Protein AF-A0AB38YVZ1-F1 (afdb_monomer)

Sequence (69 aa):
MTKNISETQAGEFILDSFKDLNCKIKLEDYKNVMKIKIDGYDIFSITRKEFSTLEKLEKTIARIRKSLN

Structure (mmCIF, N/CA/C/O backbone):
data_AF-A0AB38YVZ1-F1
#
_entry.id   AF-A0AB38YVZ1-F1
#
loop_
_atom_site.group_PDB
_atom_site.id
_atom_site.type_symbol
_atom_site.label_atom_id
_atom_site.label_alt_id
_atom_site.label_comp_id
_atom_site.label_asym_id
_atom_site.label_entity_id
_atom_site.label_seq_id
_atom_site.pdbx_PDB_ins_code
_atom_site.Cartn_x
_atom_site.Cartn_y
_atom_site.Cartn_z
_atom_site.occupancy
_atom_site.B_iso_or_equiv
_atom_site.auth_seq_id
_atom_site.auth_comp_id
_atom_site.auth_asym_id
_atom_site.auth_atom_id
_atom_site.pdbx_PDB_model_num
ATOM 1 N N . MET A 1 1 ? 17.117 11.214 -11.899 1.00 42.00 1 MET A N 1
ATOM 2 C CA . MET A 1 1 ? 17.159 9.735 -11.930 1.00 42.00 1 MET A CA 1
ATOM 3 C C . MET A 1 1 ? 15.936 9.213 -11.202 1.00 42.00 1 MET A C 1
ATOM 5 O O . MET A 1 1 ? 15.872 9.332 -9.986 1.00 42.00 1 MET A O 1
ATOM 9 N N . THR A 1 2 ? 14.943 8.700 -11.920 1.00 53.69 2 THR A N 1
ATOM 10 C CA . THR A 1 2 ? 13.771 8.074 -11.300 1.00 53.69 2 THR A CA 1
ATOM 11 C C . THR A 1 2 ? 14.198 6.698 -10.803 1.00 53.69 2 THR A C 1
ATOM 13 O O . THR A 1 2 ? 14.390 5.780 -11.596 1.00 53.69 2 THR A O 1
ATOM 16 N N . LYS A 1 3 ? 14.456 6.571 -9.497 1.00 63.50 3 LYS A N 1
ATOM 17 C CA . LYS A 1 3 ? 14.723 5.268 -8.884 1.00 63.50 3 LYS A CA 1
ATOM 18 C C . LYS A 1 3 ? 13.419 4.476 -8.913 1.00 63.50 3 LYS A C 1
ATOM 20 O O . LYS A 1 3 ? 12.453 4.849 -8.246 1.00 63.50 3 LYS A O 1
ATOM 25 N N . ASN A 1 4 ? 13.390 3.431 -9.733 1.00 78.38 4 ASN A N 1
ATOM 26 C CA . ASN A 1 4 ? 12.312 2.457 -9.680 1.00 78.38 4 ASN A CA 1
ATOM 27 C C . ASN A 1 4 ? 12.391 1.735 -8.333 1.00 78.38 4 ASN A C 1
ATOM 29 O O . ASN A 1 4 ? 13.488 1.385 -7.894 1.00 78.38 4 ASN A O 1
ATOM 33 N N . ILE A 1 5 ? 11.247 1.541 -7.690 1.00 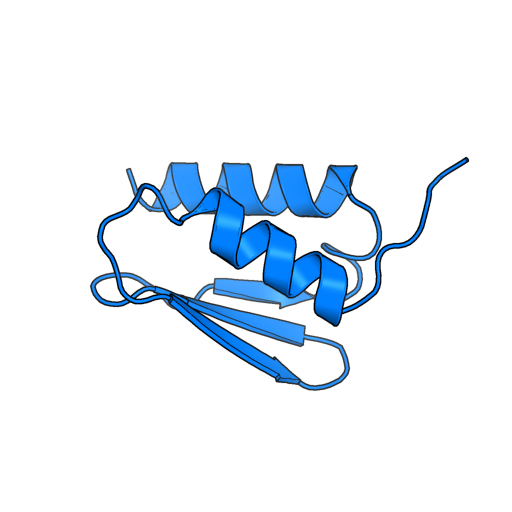81.62 5 ILE A N 1
ATOM 34 C CA . ILE A 1 5 ? 11.151 0.811 -6.422 1.00 81.62 5 ILE A CA 1
ATOM 35 C C . ILE A 1 5 ? 10.638 -0.605 -6.691 1.00 81.62 5 ILE A C 1
ATOM 37 O O . ILE A 1 5 ? 9.864 -0.824 -7.627 1.00 81.62 5 ILE A O 1
ATOM 41 N N . SER A 1 6 ? 11.108 -1.580 -5.915 1.00 82.50 6 SER A N 1
ATOM 42 C CA . SER A 1 6 ? 10.604 -2.954 -6.002 1.00 82.50 6 SER A CA 1
ATOM 43 C C . SER A 1 6 ? 9.224 -3.084 -5.348 1.00 82.50 6 SER A C 1
ATOM 45 O O . SER A 1 6 ? 8.824 -2.239 -4.550 1.00 82.50 6 SER A O 1
ATOM 47 N N . GLU A 1 7 ? 8.502 -4.163 -5.659 1.00 81.00 7 GLU A N 1
ATOM 48 C CA . GLU A 1 7 ? 7.216 -4.487 -5.017 1.00 81.00 7 GLU A CA 1
ATOM 49 C C . GLU A 1 7 ? 7.365 -4.592 -3.495 1.00 81.00 7 GLU A C 1
ATOM 51 O O . GLU A 1 7 ? 6.569 -4.023 -2.755 1.00 81.00 7 GLU A O 1
ATOM 56 N N . THR A 1 8 ? 8.442 -5.217 -3.017 1.00 84.19 8 THR A N 1
ATOM 57 C CA . THR A 1 8 ? 8.751 -5.301 -1.584 1.00 84.19 8 THR A CA 1
ATOM 58 C C . THR A 1 8 ? 8.953 -3.921 -0.961 1.00 84.19 8 THR A C 1
ATOM 60 O O . THR A 1 8 ? 8.309 -3.619 0.037 1.00 84.19 8 THR A O 1
ATOM 63 N N . GLN A 1 9 ? 9.764 -3.055 -1.583 1.00 86.56 9 GLN A N 1
ATOM 64 C CA . GLN A 1 9 ? 9.994 -1.694 -1.084 1.00 86.56 9 GLN A CA 1
ATOM 65 C C . GLN A 1 9 ? 8.710 -0.862 -1.078 1.00 86.56 9 GLN A C 1
ATOM 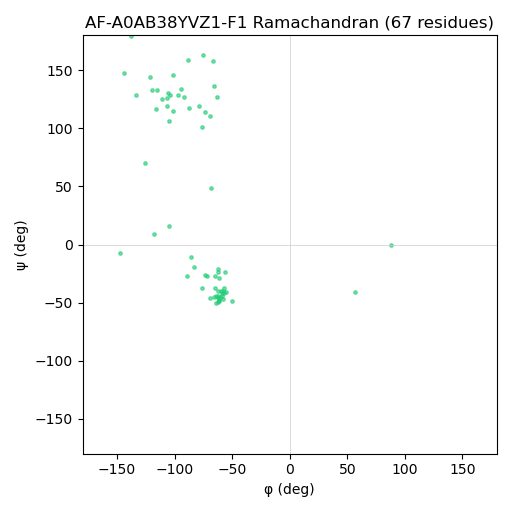67 O O . GLN A 1 9 ? 8.470 -0.100 -0.145 1.00 86.56 9 GLN A O 1
ATOM 72 N N . ALA A 1 10 ? 7.878 -1.007 -2.113 1.00 86.19 10 ALA A N 1
ATOM 73 C CA . ALA A 1 10 ? 6.579 -0.354 -2.166 1.00 86.19 10 ALA A CA 1
ATOM 74 C C . ALA A 1 10 ? 5.676 -0.834 -1.023 1.00 86.19 10 ALA A C 1
ATOM 76 O O . ALA A 1 10 ? 5.062 -0.013 -0.347 1.00 86.19 10 ALA A O 1
ATOM 77 N N . GLY A 1 11 ? 5.644 -2.144 -0.765 1.00 87.19 11 GLY A N 1
ATOM 78 C CA . GLY A 1 11 ? 4.880 -2.723 0.332 1.00 87.19 11 GLY A CA 1
ATOM 79 C C . GLY A 1 11 ? 5.341 -2.243 1.709 1.00 87.19 11 GLY A C 1
ATOM 80 O O . GLY A 1 11 ? 4.519 -1.817 2.517 1.00 87.19 11 GLY A O 1
ATOM 81 N N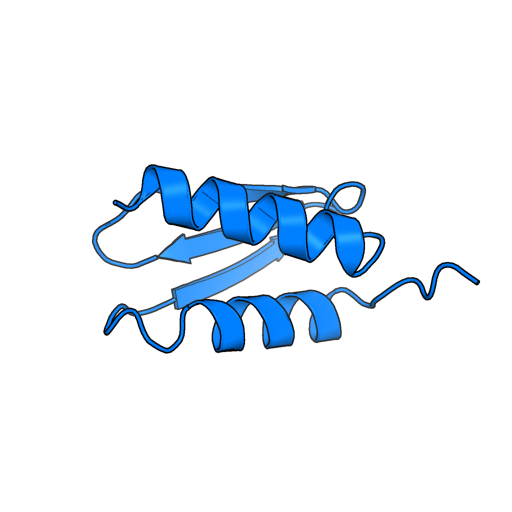 . GLU A 1 12 ? 6.649 -2.233 1.966 1.00 88.94 12 GLU A N 1
ATOM 82 C CA . GLU A 1 12 ? 7.214 -1.702 3.214 1.00 88.94 12 GLU A CA 1
ATOM 83 C C . GLU A 1 12 ? 6.846 -0.227 3.417 1.00 88.94 12 GLU A C 1
ATOM 85 O O . GLU A 1 12 ? 6.397 0.156 4.496 1.00 88.94 12 GLU A O 1
ATOM 90 N N . PHE A 1 13 ? 6.950 0.586 2.363 1.00 88.81 13 PHE A N 1
ATOM 91 C CA . PHE A 1 13 ? 6.609 2.007 2.415 1.00 88.81 13 PHE A CA 1
ATOM 92 C C . PHE A 1 13 ? 5.114 2.246 2.677 1.00 88.81 13 PHE A C 1
ATOM 94 O O . PHE A 1 13 ? 4.751 3.161 3.416 1.00 88.81 13 PHE A O 1
ATOM 101 N N . ILE A 1 14 ? 4.236 1.416 2.105 1.00 87.19 14 ILE A N 1
ATOM 102 C CA . ILE A 1 14 ? 2.794 1.463 2.375 1.00 87.19 14 ILE A CA 1
ATOM 103 C C . ILE A 1 14 ? 2.521 1.119 3.841 1.00 87.19 14 ILE A C 1
ATOM 105 O O . ILE A 1 14 ? 1.816 1.867 4.512 1.00 87.19 14 ILE A O 1
ATOM 109 N N . LEU A 1 15 ? 3.078 0.016 4.349 1.00 87.38 15 LEU A N 1
ATOM 110 C CA . LEU A 1 15 ? 2.877 -0.395 5.741 1.00 87.38 15 LEU A CA 1
ATOM 111 C C . LEU A 1 15 ? 3.342 0.682 6.723 1.00 87.38 15 LEU A C 1
ATOM 113 O O . LEU A 1 15 ? 2.640 0.953 7.693 1.00 87.38 15 LEU A O 1
ATOM 117 N N . ASP A 1 16 ? 4.483 1.315 6.453 1.00 88.69 16 ASP A N 1
ATOM 118 C CA . ASP A 1 16 ? 4.999 2.414 7.269 1.00 88.69 16 ASP A CA 1
ATOM 119 C C . ASP A 1 16 ? 4.090 3.654 7.205 1.00 88.69 16 ASP A C 1
ATOM 121 O O . ASP A 1 16 ? 3.700 4.195 8.239 1.00 88.69 16 ASP A O 1
ATOM 125 N N . SER A 1 17 ? 3.643 4.031 6.001 1.00 86.25 17 SER A N 1
ATOM 126 C CA . SER A 1 17 ? 2.810 5.222 5.762 1.00 86.25 17 SER A CA 1
ATOM 127 C C . SER A 1 17 ? 1.443 5.203 6.441 1.00 86.25 17 SER A C 1
ATOM 129 O O . SER A 1 17 ? 0.820 6.255 6.580 1.00 86.25 17 SER A O 1
ATOM 131 N N . PHE A 1 18 ? 0.949 4.022 6.794 1.00 83.88 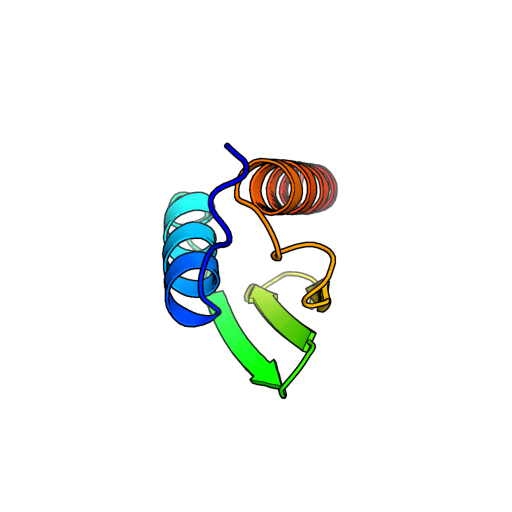18 PHE A N 1
ATOM 132 C CA . PHE A 1 18 ? -0.343 3.845 7.444 1.00 83.88 18 PHE A CA 1
ATOM 133 C C . PHE A 1 18 ? -0.216 3.226 8.843 1.00 83.88 18 PHE A C 1
ATOM 135 O O . PHE A 1 18 ? -1.226 2.890 9.453 1.00 83.88 18 PHE A O 1
ATOM 142 N N . LYS A 1 19 ? 1.003 3.087 9.377 1.00 83.94 19 LYS A N 1
ATOM 143 C CA . LYS A 1 19 ? 1.257 2.555 10.725 1.00 83.94 19 LYS A CA 1
ATOM 144 C C . LYS A 1 19 ? 0.648 3.423 11.833 1.00 83.94 19 LYS A C 1
ATOM 146 O O . LYS A 1 19 ? 0.411 2.929 12.932 1.00 83.94 19 LYS A O 1
ATOM 151 N N . ASP A 1 20 ? 0.422 4.709 11.558 1.00 82.25 20 ASP A N 1
ATOM 152 C CA . ASP A 1 20 ? -0.242 5.642 12.476 1.00 82.25 20 ASP A CA 1
ATOM 153 C C . ASP A 1 20 ? -1.755 5.415 12.581 1.00 82.25 20 ASP A C 1
ATOM 155 O O . ASP A 1 20 ? -2.352 5.693 13.623 1.00 82.25 20 ASP A O 1
ATOM 159 N N . LEU A 1 21 ? -2.370 4.857 11.535 1.00 73.44 21 LEU A N 1
ATOM 160 C CA . LEU A 1 21 ? -3.731 4.362 11.620 1.00 73.44 21 LEU A CA 1
ATOM 161 C C . LEU A 1 21 ? -3.634 3.072 12.427 1.00 73.44 21 LEU A C 1
ATOM 163 O O . LEU A 1 21 ? -3.001 2.119 11.984 1.00 73.44 21 LEU A O 1
ATOM 167 N N . ASN A 1 22 ? -4.217 3.033 13.624 1.00 74.44 22 ASN A N 1
ATOM 168 C CA . ASN A 1 22 ? -4.246 1.857 14.503 1.00 74.44 22 ASN A CA 1
ATOM 169 C C . ASN A 1 22 ? 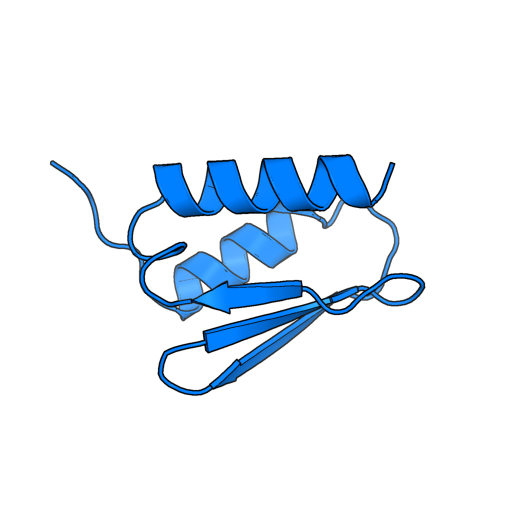-5.134 0.726 13.920 1.00 74.44 22 ASN A C 1
ATOM 171 O O . ASN A 1 22 ? -6.027 0.193 14.577 1.00 74.44 22 ASN A O 1
ATOM 175 N N . CYS A 1 23 ? -4.922 0.405 12.647 1.00 74.44 23 CYS A N 1
ATOM 176 C CA . CYS A 1 23 ? -5.705 -0.446 11.776 1.00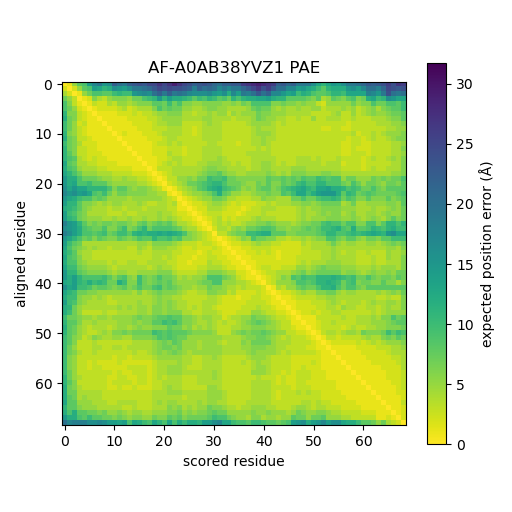 74.44 23 CYS A CA 1
ATOM 177 C C . CYS A 1 23 ? -4.808 -1.577 11.280 1.00 74.44 23 CYS A C 1
ATOM 179 O O . CYS A 1 23 ? -3.616 -1.400 11.026 1.00 74.44 23 CYS A O 1
ATOM 181 N N . LYS A 1 24 ? -5.377 -2.772 11.116 1.00 82.06 24 LYS A N 1
ATOM 182 C CA . LYS A 1 24 ? -4.622 -3.899 10.562 1.00 82.06 24 LYS A CA 1
ATOM 183 C C . LYS A 1 24 ? -4.545 -3.757 9.051 1.00 82.06 24 LYS A C 1
ATOM 185 O O . LYS A 1 24 ? -5.566 -3.795 8.373 1.00 82.06 24 LYS A O 1
ATOM 190 N N . ILE A 1 25 ? -3.334 -3.643 8.523 1.00 85.06 25 ILE A N 1
ATOM 191 C CA . ILE A 1 25 ? -3.106 -3.516 7.085 1.00 85.06 25 ILE A CA 1
ATOM 192 C C . ILE A 1 25 ? -2.557 -4.826 6.562 1.00 85.06 25 ILE A C 1
ATOM 194 O O . ILE A 1 25 ? -1.622 -5.398 7.121 1.00 85.06 25 ILE A O 1
ATOM 198 N N . LYS A 1 26 ? -3.161 -5.310 5.485 1.00 86.81 26 LYS A N 1
ATOM 199 C CA . LYS A 1 26 ? -2.695 -6.467 4.735 1.00 86.81 26 LYS A CA 1
ATOM 200 C C . LYS A 1 26 ? -2.385 -6.038 3.316 1.00 86.81 26 LYS A C 1
ATOM 202 O O . LYS A 1 26 ? -3.191 -5.369 2.674 1.00 86.81 26 LYS A O 1
ATOM 207 N N . LEU A 1 27 ? -1.222 -6.457 2.842 1.00 86.81 27 LEU A N 1
ATOM 208 C CA . LEU A 1 27 ? -0.825 -6.309 1.455 1.00 86.81 27 LEU A CA 1
ATOM 209 C C . LEU A 1 27 ? -0.952 -7.657 0.765 1.00 86.81 27 LEU A C 1
ATOM 211 O O . LEU A 1 27 ? -0.426 -8.657 1.252 1.00 86.81 27 LEU A O 1
ATOM 215 N N . GLU A 1 28 ? -1.646 -7.676 -0.362 1.00 86.56 28 GLU A N 1
ATOM 216 C CA . GLU A 1 28 ? -1.684 -8.828 -1.252 1.00 86.56 28 GLU A CA 1
ATOM 217 C C . GLU A 1 28 ? -1.055 -8.435 -2.586 1.00 86.56 28 GLU A C 1
ATOM 219 O O . GLU A 1 28 ? -1.559 -7.549 -3.280 1.00 86.56 28 GLU A O 1
ATOM 224 N N . ASP A 1 29 ? 0.050 -9.084 -2.940 1.00 79.12 29 ASP A N 1
ATOM 225 C CA . ASP A 1 29 ? 0.736 -8.853 -4.208 1.00 79.12 29 ASP A CA 1
ATOM 226 C C . ASP A 1 29 ? 0.228 -9.815 -5.293 1.00 79.12 29 ASP A C 1
ATOM 228 O O . ASP A 1 29 ? 0.209 -11.034 -5.116 1.00 79.12 29 ASP A O 1
ATOM 232 N N . TYR A 1 30 ? -0.192 -9.258 -6.427 1.00 78.19 30 TYR A N 1
ATOM 233 C CA . TYR A 1 30 ? -0.694 -9.983 -7.589 1.00 78.19 30 TYR A CA 1
ATOM 234 C C . TYR A 1 30 ? 0.072 -9.581 -8.855 1.00 78.19 30 TYR A C 1
ATOM 236 O O . TYR A 1 30 ? -0.532 -8.945 -9.714 1.00 78.19 30 TYR A O 1
ATOM 244 N N . LYS A 1 31 ? 1.353 -9.960 -9.020 1.00 75.69 31 LYS A N 1
ATOM 245 C CA . LYS A 1 31 ? 2.227 -9.813 -10.230 1.00 75.69 31 LYS A CA 1
ATOM 246 C C . LYS A 1 31 ? 2.435 -8.395 -10.812 1.00 75.69 31 LYS A C 1
ATOM 248 O O . LYS A 1 31 ? 3.501 -8.095 -11.332 1.00 75.69 31 LYS A O 1
ATOM 253 N N . ASN A 1 32 ? 1.385 -7.584 -10.869 1.00 81.38 32 ASN A N 1
ATOM 254 C CA . ASN A 1 32 ? 1.242 -6.267 -11.476 1.00 81.38 32 ASN A CA 1
ATOM 255 C C . ASN A 1 32 ? 0.262 -5.371 -10.696 1.00 81.38 32 ASN A C 1
ATOM 257 O O . ASN A 1 32 ? 0.101 -4.201 -11.049 1.00 81.38 32 ASN A O 1
ATOM 261 N N . VAL A 1 33 ? -0.432 -5.908 -9.691 1.00 85.00 33 VAL A N 1
ATOM 262 C CA . VAL A 1 33 ? -1.378 -5.181 -8.843 1.00 85.00 33 VAL A CA 1
ATOM 263 C C . VAL A 1 33 ? -1.082 -5.537 -7.399 1.00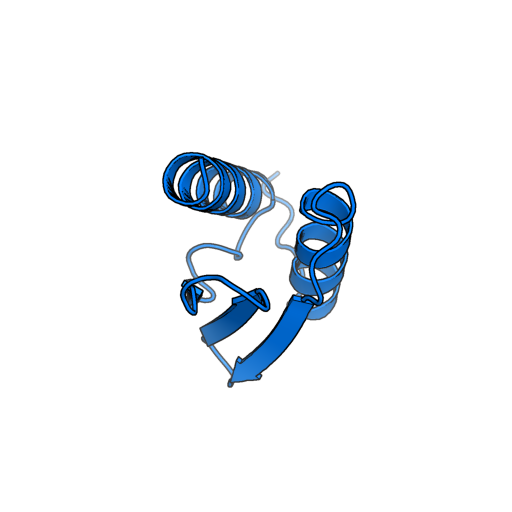 85.00 33 VAL A C 1
ATOM 265 O O . VAL A 1 33 ? -1.041 -6.711 -7.059 1.00 85.00 33 VAL A O 1
ATOM 268 N N . MET A 1 34 ? -0.922 -4.536 -6.548 1.00 87.25 34 MET A N 1
ATOM 269 C CA . MET A 1 34 ? -0.836 -4.719 -5.108 1.00 87.25 34 MET A CA 1
ATOM 270 C C . MET A 1 34 ? -2.147 -4.235 -4.494 1.00 87.25 34 MET A C 1
ATOM 272 O O . MET A 1 34 ? -2.599 -3.121 -4.760 1.00 87.25 34 MET A O 1
ATOM 276 N N . LYS A 1 35 ? -2.801 -5.089 -3.712 1.00 89.62 35 LYS A N 1
ATOM 277 C CA . LYS A 1 35 ? -4.004 -4.727 -2.965 1.00 89.62 35 LYS A CA 1
ATOM 278 C C . LYS A 1 35 ? -3.620 -4.371 -1.542 1.00 89.62 35 LYS A C 1
ATOM 280 O O . LYS A 1 35 ? -2.947 -5.139 -0.864 1.00 89.62 35 LYS A O 1
ATOM 285 N N . ILE A 1 36 ? -4.084 -3.216 -1.103 1.00 88.88 36 ILE A N 1
ATOM 286 C CA . ILE A 1 36 ? -3.939 -2.684 0.240 1.00 88.88 36 ILE A CA 1
ATOM 287 C C . ILE A 1 36 ? -5.295 -2.843 0.913 1.00 88.88 36 ILE A C 1
ATOM 289 O O . ILE A 1 36 ? -6.255 -2.140 0.595 1.00 88.88 36 ILE A O 1
ATOM 293 N N . LYS A 1 37 ? -5.387 -3.803 1.825 1.00 88.62 37 LYS A N 1
ATOM 294 C CA . LYS A 1 37 ? -6.582 -4.051 2.623 1.00 88.62 37 LYS A CA 1
ATOM 295 C C . LYS A 1 37 ? -6.370 -3.463 4.008 1.00 88.62 37 LYS A C 1
ATOM 297 O O . LYS A 1 37 ? -5.502 -3.931 4.741 1.00 88.62 37 LYS A O 1
ATOM 302 N N . ILE A 1 38 ? -7.159 -2.454 4.352 1.00 85.25 38 ILE A N 1
ATOM 303 C CA . ILE A 1 38 ? -7.106 -1.782 5.650 1.00 85.25 38 ILE A CA 1
ATOM 304 C C . ILE A 1 38 ? -8.340 -2.227 6.439 1.00 85.25 38 ILE A C 1
ATOM 306 O O . ILE A 1 38 ? -9.469 -2.054 5.991 1.00 85.25 38 ILE A O 1
ATOM 310 N N . ASP A 1 39 ? -8.131 -2.868 7.584 1.00 82.12 39 ASP A N 1
ATOM 311 C CA . ASP A 1 39 ? -9.210 -3.374 8.435 1.00 82.12 39 ASP A CA 1
ATOM 312 C C . ASP A 1 39 ? -10.076 -2.215 8.952 1.00 82.12 39 ASP A C 1
ATOM 314 O O . ASP A 1 39 ? -9.552 -1.237 9.487 1.00 82.12 39 ASP A O 1
ATOM 318 N N . GLY A 1 40 ? -11.393 -2.315 8.746 1.00 77.50 40 GLY A N 1
ATOM 319 C CA . GLY A 1 40 ? -12.345 -1.230 9.009 1.00 77.50 40 GLY A CA 1
ATOM 320 C C . GLY A 1 40 ? -12.564 -0.256 7.842 1.00 77.50 40 GLY A C 1
ATOM 321 O O . GLY A 1 40 ? -13.379 0.649 7.981 1.00 77.50 40 GLY A O 1
ATOM 322 N N . TYR A 1 41 ? -11.893 -0.452 6.702 1.00 80.69 41 TYR A N 1
ATOM 323 C CA . TYR A 1 41 ? -11.991 0.410 5.520 1.00 80.69 41 TYR A CA 1
ATOM 324 C C . TYR A 1 41 ? -12.051 -0.392 4.208 1.00 80.69 41 TYR A C 1
ATOM 326 O O . TYR A 1 41 ? -12.003 -1.626 4.192 1.00 80.69 41 TYR A O 1
ATOM 334 N N . ASP A 1 42 ? -12.157 0.330 3.091 1.00 80.81 42 ASP A N 1
ATOM 335 C CA . ASP A 1 42 ? -12.150 -0.223 1.740 1.00 80.81 42 ASP A CA 1
ATOM 336 C C . ASP A 1 42 ? -10.811 -0.859 1.332 1.00 80.81 42 ASP A C 1
ATOM 338 O O . ASP A 1 42 ? -9.734 -0.572 1.863 1.00 80.81 42 ASP A O 1
ATOM 342 N N . ILE A 1 43 ? -10.890 -1.748 0.338 1.00 85.31 43 ILE A N 1
ATOM 343 C CA . ILE A 1 43 ? -9.722 -2.369 -0.291 1.00 85.31 43 ILE A CA 1
ATOM 344 C C . ILE A 1 43 ? -9.248 -1.468 -1.430 1.00 85.31 43 ILE A C 1
ATOM 346 O O . ILE A 1 43 ? -9.942 -1.300 -2.432 1.00 85.31 43 ILE A O 1
ATOM 350 N N . PHE A 1 44 ? -8.024 -0.959 -1.327 1.00 86.94 44 PHE A N 1
ATOM 351 C CA . PHE A 1 44 ? -7.402 -0.159 -2.378 1.00 86.94 44 PHE A CA 1
ATOM 352 C C . PHE A 1 44 ? -6.540 -1.049 -3.263 1.00 86.94 44 PHE A C 1
ATOM 354 O O . PHE A 1 44 ? -5.768 -1.865 -2.775 1.00 86.94 44 PHE A O 1
ATOM 361 N N . SER A 1 45 ? -6.659 -0.911 -4.579 1.00 88.56 45 SER A N 1
ATOM 362 C CA . SER A 1 45 ? -5.805 -1.627 -5.530 1.00 88.56 45 SER A CA 1
ATOM 363 C C . SER A 1 45 ? -4.894 -0.629 -6.219 1.00 88.56 45 SER A C 1
ATOM 365 O O . SER A 1 45 ? -5.382 0.340 -6.794 1.00 88.56 45 SER A O 1
ATOM 367 N N . ILE A 1 46 ? -3.590 -0.875 -6.168 1.00 87.31 46 ILE A N 1
ATOM 368 C CA . ILE A 1 46 ? -2.580 -0.056 -6.832 1.00 87.31 46 ILE A CA 1
ATOM 369 C C . ILE A 1 46 ? -1.890 -0.889 -7.903 1.00 87.31 46 ILE A C 1
ATOM 371 O O . ILE A 1 46 ? -1.514 -2.040 -7.685 1.00 87.31 46 ILE A O 1
ATOM 375 N N . THR A 1 47 ? -1.739 -0.334 -9.098 1.00 88.56 47 THR A N 1
ATOM 376 C CA . THR A 1 47 ? -1.051 -1.042 -10.184 1.00 88.56 47 THR A CA 1
ATOM 377 C C . THR A 1 47 ? 0.451 -0.781 -10.155 1.00 88.56 47 THR A C 1
ATOM 379 O O . THR A 1 47 ? 0.909 0.250 -9.666 1.00 88.56 47 THR A O 1
ATOM 382 N N . ARG A 1 48 ? 1.249 -1.655 -10.775 1.00 83.25 48 ARG A N 1
ATOM 383 C CA . ARG A 1 48 ? 2.711 -1.490 -10.890 1.00 83.25 48 ARG A CA 1
ATOM 384 C C . ARG A 1 48 ? 3.130 -0.179 -11.543 1.00 83.25 48 ARG A C 1
ATOM 386 O O . ARG A 1 48 ? 4.224 0.313 -11.296 1.00 83.25 48 ARG A O 1
ATOM 393 N N . LYS A 1 49 ? 2.258 0.428 -12.350 1.00 84.44 49 LYS A N 1
ATOM 394 C CA . LYS A 1 49 ? 2.482 1.760 -12.932 1.00 84.44 49 LYS A CA 1
ATOM 395 C C . LYS A 1 49 ? 2.374 2.887 -11.904 1.00 84.44 49 LYS A C 1
ATOM 397 O O . LYS A 1 49 ? 2.989 3.933 -12.114 1.00 84.44 49 LYS A O 1
ATOM 402 N N . GLU A 1 50 ? 1.598 2.685 -10.847 1.00 82.62 50 GLU A N 1
ATOM 403 C CA . GLU A 1 50 ? 1.340 3.644 -9.769 1.00 82.62 50 GLU A CA 1
ATOM 404 C C . GLU A 1 50 ? 2.352 3.522 -8.635 1.00 82.62 50 GLU A C 1
ATOM 406 O O . GLU A 1 50 ? 2.680 4.524 -8.017 1.00 82.62 50 GLU A O 1
ATOM 411 N N . PHE A 1 51 ? 2.939 2.343 -8.426 1.00 81.44 51 PHE A N 1
ATOM 412 C CA . PHE A 1 51 ? 4.075 2.173 -7.516 1.00 81.44 51 PHE A CA 1
ATOM 413 C C . PHE A 1 51 ? 5.414 1.985 -8.241 1.00 81.44 51 PHE A C 1
ATOM 415 O O . PHE A 1 51 ? 6.394 1.580 -7.632 1.00 81.44 51 PHE A O 1
ATOM 422 N N . SER A 1 52 ? 5.504 2.314 -9.537 1.00 82.94 52 SER A N 1
ATOM 423 C CA . SER A 1 52 ? 6.754 2.157 -10.303 1.00 82.94 52 SER A CA 1
ATOM 424 C C . SER A 1 52 ? 7.902 2.996 -9.738 1.00 82.94 52 SER A C 1
ATOM 426 O O . SER A 1 52 ? 9.067 2.666 -9.920 1.00 82.9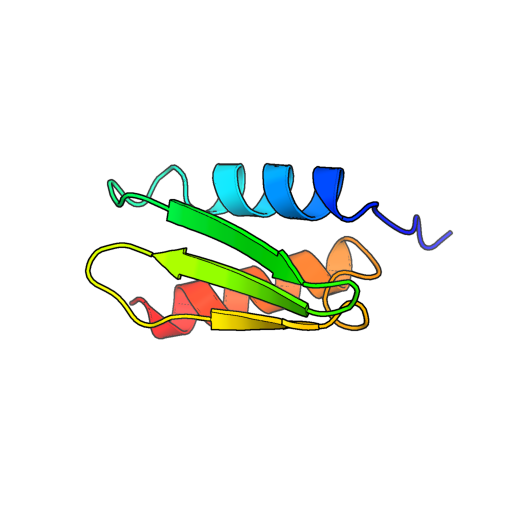4 52 SER A O 1
ATOM 428 N N . THR A 1 53 ? 7.567 4.120 -9.109 1.00 87.25 53 THR A N 1
ATOM 429 C CA . THR A 1 53 ? 8.492 5.146 -8.619 1.00 87.25 53 THR A CA 1
ATOM 430 C C . THR A 1 53 ? 7.957 5.711 -7.311 1.00 87.25 53 THR A C 1
ATOM 432 O O . THR A 1 53 ? 6.740 5.868 -7.190 1.00 87.25 53 THR A O 1
ATOM 435 N N . LEU A 1 54 ? 8.850 6.105 -6.399 1.00 85.75 54 LEU A N 1
ATOM 436 C CA . LEU A 1 54 ? 8.485 6.641 -5.080 1.00 85.75 54 LEU A CA 1
ATOM 437 C C . LEU A 1 54 ? 7.442 7.770 -5.162 1.00 85.75 54 LEU A C 1
ATOM 439 O O . LEU A 1 54 ? 6.391 7.663 -4.550 1.00 85.75 54 LEU A O 1
ATOM 443 N N . GLU A 1 55 ? 7.653 8.765 -6.029 1.00 88.06 55 GLU A N 1
ATOM 444 C CA . GLU A 1 55 ? 6.747 9.921 -6.158 1.00 88.06 55 GLU A CA 1
ATOM 445 C C . GLU A 1 55 ? 5.296 9.522 -6.493 1.00 88.06 55 GLU A C 1
ATOM 447 O O . GLU A 1 55 ? 4.332 10.124 -6.018 1.00 88.06 55 GLU A O 1
ATOM 452 N N . LYS A 1 56 ? 5.115 8.490 -7.326 1.00 88.88 56 LYS A N 1
ATOM 453 C CA . LYS A 1 56 ? 3.775 8.008 -7.682 1.00 88.88 56 LYS A CA 1
ATOM 454 C C . LYS A 1 56 ? 3.160 7.201 -6.547 1.00 88.88 56 LYS A C 1
ATOM 456 O O . LYS A 1 56 ? 1.960 7.333 -6.302 1.00 88.88 56 LYS A O 1
ATOM 461 N N . LEU A 1 57 ? 3.977 6.411 -5.849 1.00 88.44 57 LEU A N 1
ATOM 462 C CA . LEU A 1 57 ? 3.539 5.675 -4.673 1.00 88.44 57 LEU A CA 1
ATOM 463 C C . LEU A 1 57 ? 3.069 6.649 -3.586 1.00 88.44 57 LEU A C 1
ATOM 465 O O . LEU A 1 57 ? 1.955 6.507 -3.094 1.00 88.44 57 LEU A O 1
ATOM 469 N N . GLU A 1 58 ? 3.847 7.692 -3.297 1.00 89.75 58 GLU A N 1
ATOM 470 C CA . GLU A 1 58 ? 3.497 8.753 -2.346 1.00 89.75 58 GLU A CA 1
ATOM 471 C C . GLU A 1 58 ? 2.194 9.462 -2.731 1.00 89.75 58 GLU A C 1
ATOM 473 O O . GLU A 1 58 ? 1.296 9.602 -1.901 1.00 89.75 58 GLU A O 1
ATOM 478 N N . LYS A 1 59 ? 2.032 9.844 -4.007 1.00 90.56 59 LYS A N 1
ATOM 479 C CA . LYS A 1 59 ? 0.773 10.424 -4.516 1.00 90.56 59 LYS A CA 1
ATOM 480 C C . LYS A 1 59 ? -0.417 9.486 -4.319 1.00 90.56 59 LYS A C 1
ATOM 482 O O . LYS A 1 59 ? -1.509 9.936 -3.971 1.00 90.56 59 LYS A O 1
ATOM 487 N N . THR A 1 60 ? -0.213 8.192 -4.539 1.00 89.25 60 THR A N 1
ATOM 488 C CA . THR A 1 60 ? -1.259 7.177 -4.391 1.00 89.25 60 THR A CA 1
ATOM 489 C C . THR A 1 60 ? -1.638 6.995 -2.923 1.00 89.25 60 THR A C 1
ATOM 491 O O . THR A 1 60 ? -2.819 7.036 -2.590 1.00 89.25 60 THR A O 1
ATOM 494 N N . ILE A 1 61 ? -0.654 6.898 -2.028 1.00 88.69 61 ILE A N 1
ATOM 495 C CA . ILE A 1 61 ? -0.861 6.816 -0.576 1.00 88.69 61 ILE A CA 1
ATOM 496 C C . ILE A 1 61 ? -1.580 8.062 -0.056 1.00 88.69 61 ILE A C 1
ATOM 498 O O . ILE A 1 61 ? -2.558 7.937 0.676 1.00 88.69 61 ILE A O 1
ATOM 502 N N . ALA A 1 62 ? -1.166 9.260 -0.476 1.00 89.81 62 ALA A N 1
ATOM 503 C CA . ALA A 1 62 ? -1.828 10.507 -0.098 1.00 89.81 62 ALA A CA 1
ATOM 504 C C . ALA A 1 62 ? -3.298 10.537 -0.551 1.00 89.81 62 ALA A C 1
ATOM 506 O O . ALA A 1 62 ? -4.174 10.972 0.198 1.00 89.81 62 ALA A O 1
ATOM 507 N N . ARG A 1 63 ? -3.587 10.025 -1.756 1.00 88.81 63 ARG A N 1
ATOM 508 C CA . ARG A 1 63 ? -4.959 9.887 -2.260 1.00 88.81 63 ARG A CA 1
ATOM 509 C C . ARG A 1 63 ? -5.780 8.916 -1.412 1.00 88.81 63 ARG A C 1
ATOM 511 O O . ARG A 1 63 ? -6.914 9.240 -1.083 1.00 88.81 63 ARG A O 1
ATOM 518 N N . ILE A 1 64 ? -5.209 7.770 -1.045 1.00 86.44 64 ILE A N 1
ATOM 519 C CA . ILE A 1 64 ? -5.865 6.783 -0.179 1.00 86.44 64 ILE A CA 1
ATOM 520 C C . ILE A 1 64 ? -6.143 7.394 1.199 1.00 86.44 64 ILE A C 1
ATOM 522 O O . ILE A 1 64 ? -7.285 7.364 1.639 1.00 86.44 64 ILE A O 1
ATOM 526 N N . ARG A 1 65 ? -5.157 8.039 1.842 1.00 85.00 65 ARG A N 1
ATOM 527 C CA . ARG A 1 65 ? -5.351 8.728 3.135 1.00 85.00 65 ARG A CA 1
ATOM 528 C C . ARG A 1 65 ? -6.471 9.760 3.077 1.00 85.00 65 ARG A C 1
ATOM 530 O O . ARG A 1 65 ? -7.269 9.831 4.000 1.00 85.00 65 ARG A O 1
ATOM 537 N N . LYS A 1 66 ? -6.566 10.517 1.981 1.00 85.94 66 LYS A N 1
ATOM 538 C CA . LYS A 1 66 ? -7.651 11.484 1.777 1.00 85.94 66 LYS A CA 1
ATOM 539 C C . LYS A 1 66 ? -9.033 10.827 1.657 1.00 85.94 66 LYS A C 1
ATOM 541 O O . LYS A 1 66 ? -10.017 11.481 1.959 1.00 85.94 66 LYS A O 1
ATOM 546 N N . SER A 1 67 ? -9.117 9.579 1.200 1.00 82.00 67 SER A N 1
ATOM 547 C CA . SER A 1 67 ? -10.372 8.816 1.156 1.00 82.00 67 SER A CA 1
ATOM 548 C C . SER A 1 67 ? -10.728 8.142 2.484 1.00 82.00 67 SER A C 1
ATOM 550 O O . SER A 1 67 ? -11.881 7.774 2.665 1.00 82.00 67 SER A O 1
ATOM 552 N N . LEU A 1 68 ? -9.759 7.955 3.384 1.00 76.75 68 LEU A N 1
ATOM 553 C CA . LEU A 1 68 ? -9.965 7.349 4.705 1.00 76.75 68 LEU A CA 1
ATOM 554 C C . LEU A 1 68 ? -10.417 8.360 5.775 1.00 76.75 68 LEU A C 1
ATOM 556 O O . LEU A 1 68 ? -10.782 7.945 6.870 1.00 76.75 68 LEU A O 1
ATOM 560 N N . ASN A 1 69 ? -10.353 9.659 5.475 1.00 65.81 69 ASN A N 1
ATOM 561 C CA . ASN A 1 69 ? -10.613 10.775 6.387 1.00 65.81 69 ASN A CA 1
ATOM 562 C C . ASN A 1 69 ? -11.872 11.536 5.972 1.00 65.81 69 ASN A C 1
ATOM 564 O O . ASN A 1 69 ? -12.614 11.974 6.874 1.00 65.81 69 ASN A O 1
#

Foldseek 3Di:
DFDFDDPVRLVVVLCVLCVVVVWDWDWDDDPFWIWIDTHPDDIDIDGCVQRRGPVSSVVSSVVVVVVVD

pLDDT: mean 82.93, std 8.11, range [42.0, 90.56]

Radius of gyration: 11.28 Å; Cα contacts (8 Å, |Δi|>4): 79; chains: 1; bounding box: 30×22×27 Å

Organism: NCBI:txid487316

Mean predicted aligned error: 5.26 Å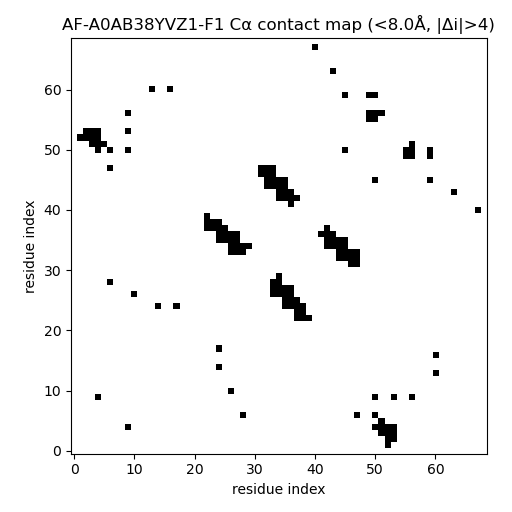

Solvent-accessible surface area (backbone atoms only — not comparable to full-atom values): 4083 Å² total; per-residue (Å²): 133,88,61,68,48,51,73,67,57,47,49,54,51,51,54,59,76,44,58,83,48,96,50,59,73,45,79,48,81,54,102,53,36,39,34,43,36,37,57,96,59,72,75,44,78,43,42,48,83,42,42,38,30,61,72,46,34,52,54,50,51,53,52,51,54,63,72,77,107

Nearest PDB structures (foldseek):
  6mrs-assembly1_A  TM=5.464E-01  e=8.580E-02  synthetic construct
  3pg9-assembly1_F  TM=5.797E-01  e=1.016E+00  Thermotoga maritima
  2e7u-assembly1_A-2  TM=5.133E-01  e=9.533E-01  Thermus thermophilus HB8
  4e7x-assembly3_C  TM=4.506E-01  e=1.686E+00  Schizosaccharomyces pombe 972h-
  4opm-assembly1_A  TM=3.884E-01  e=3.178E+00  Acinetobacter baumannii AYE

Secondary structure (DSSP, 8-state):
---BPPHHHHHHHHHHHTTTS-S-EEEEEETTEEEEEETTSPEEEEETTTSSBHHHHHHHHHHHHHHH-